Protein AF-A0A0D2M7R3-F1 (afdb_monomer)

Secondary structure (DSSP, 8-state):
-PPPPPPPPS---S-TT-SS--HHHHHHHHHH--SS----HHHHHHHHHHH-TT--SGGG-HHHHHHH-TTHHHHS-------HHHHHHHHHHHHHHHHHHHHHHHHH-SS-TT-TTS-GGGEEEE-SSEEEEE-SS---STT-EEEEESS--SSGGGS-GGGTSS----

Mean predicted aligned error: 14.26 Å

Organism: NCBI:txid145388

Nearest PDB structures (foldseek):
  8ro2-assembly1_L2  TM=7.562E-01  e=1.127E-04  Homo sapiens
  6id1-assembly1_U  TM=7.792E-01  e=2.089E-04  Homo sapiens
  8ro1-assembly1_L2  TM=6.378E-01  e=5.718E-05  Caenorhabditis elegans

Radius of gyration: 27.11 Å; Cα contacts (8 Å, |Δi|>4): 116; chains: 1; bounding box: 85×44×62 Å

Structure (mmCIF, N/CA/C/O backbone):
data_AF-A0A0D2M7R3-F1
#
_entry.id   AF-A0A0D2M7R3-F1
#
loop_
_atom_site.group_PDB
_atom_site.id
_atom_site.type_symbol
_atom_site.label_atom_id
_atom_site.label_alt_id
_atom_site.label_comp_id
_atom_site.label_asym_id
_atom_site.label_entity_id
_atom_site.label_seq_id
_atom_site.pdbx_PDB_ins_code
_atom_site.Cartn_x
_atom_site.Cartn_y
_atom_site.Cartn_z
_atom_site.occupancy
_atom_site.B_iso_or_equiv
_atom_site.auth_seq_id
_atom_site.auth_comp_id
_atom_site.auth_asym_id
_atom_site.auth_atom_id
_atom_site.pdbx_PDB_model_num
ATOM 1 N N . MET A 1 1 ? 65.085 17.943 -31.357 1.00 36.84 1 MET A N 1
ATOM 2 C CA . MET A 1 1 ? 64.147 17.245 -32.264 1.00 36.84 1 MET A CA 1
ATOM 3 C C . MET A 1 1 ? 63.464 16.157 -31.442 1.00 36.84 1 MET A C 1
ATOM 5 O O . MET A 1 1 ? 64.166 15.376 -30.819 1.00 36.84 1 MET A O 1
ATOM 9 N N . TRP A 1 2 ? 62.142 16.244 -31.292 1.00 32.25 2 TRP A N 1
ATOM 10 C CA . TRP A 1 2 ? 61.315 15.606 -30.252 1.00 32.25 2 TRP A CA 1
ATOM 11 C C . TRP A 1 2 ? 61.361 14.060 -30.229 1.00 32.25 2 TRP A C 1
ATOM 13 O O . TRP A 1 2 ? 61.470 13.458 -31.300 1.00 32.25 2 TRP A O 1
ATOM 23 N N . PRO A 1 3 ? 61.239 13.402 -29.055 1.00 43.62 3 PRO A N 1
ATOM 24 C CA . PRO A 1 3 ? 61.207 11.945 -28.962 1.00 43.62 3 PRO A CA 1
ATOM 25 C C . PRO A 1 3 ? 59.823 11.369 -29.310 1.00 43.62 3 PRO A C 1
ATOM 27 O O . PRO A 1 3 ? 58.782 11.989 -29.092 1.00 43.62 3 PRO A O 1
ATOM 30 N N . ARG A 1 4 ? 59.847 10.167 -29.896 1.00 44.03 4 ARG A N 1
ATOM 31 C CA . ARG A 1 4 ? 58.703 9.391 -30.397 1.00 44.03 4 ARG A CA 1
ATOM 32 C C . ARG A 1 4 ? 57.764 8.986 -29.249 1.00 44.03 4 ARG A C 1
ATOM 34 O O . ARG A 1 4 ? 58.220 8.489 -28.228 1.00 44.03 4 ARG A O 1
ATOM 41 N N . HIS A 1 5 ? 56.463 9.176 -29.454 1.00 36.81 5 HIS A N 1
ATOM 42 C CA . HIS A 1 5 ? 55.387 8.835 -28.519 1.00 36.81 5 HIS A CA 1
ATOM 43 C C . HIS A 1 5 ? 55.279 7.307 -28.335 1.00 36.81 5 HIS A C 1
ATOM 45 O O . HIS A 1 5 ? 54.968 6.595 -29.291 1.00 36.81 5 HIS A O 1
ATOM 51 N N . GLU A 1 6 ? 55.499 6.799 -27.121 1.00 40.50 6 GLU A N 1
ATOM 52 C CA . GLU A 1 6 ? 55.100 5.437 -26.739 1.00 40.50 6 GLU A CA 1
ATOM 53 C C . GLU A 1 6 ? 53.586 5.391 -26.446 1.00 40.50 6 GLU A C 1
ATOM 55 O O . GLU A 1 6 ? 53.043 6.324 -25.839 1.00 40.50 6 GLU A O 1
ATOM 60 N N . PRO A 1 7 ? 52.861 4.335 -26.860 1.00 45.34 7 PRO A N 1
ATOM 61 C CA . PRO A 1 7 ? 51.468 4.152 -26.473 1.00 45.34 7 PRO A CA 1
ATOM 62 C C . PRO A 1 7 ? 51.358 3.591 -25.044 1.00 45.34 7 PRO A C 1
ATOM 64 O O . PRO A 1 7 ? 51.926 2.552 -24.718 1.00 45.34 7 PRO A O 1
ATOM 67 N N . ALA A 1 8 ? 50.579 4.278 -24.202 1.00 41.69 8 ALA A N 1
ATOM 68 C CA . ALA A 1 8 ? 50.314 3.913 -22.810 1.00 41.69 8 ALA A CA 1
ATOM 69 C C . ALA A 1 8 ? 49.608 2.540 -22.658 1.00 41.69 8 ALA A C 1
ATOM 71 O O . ALA A 1 8 ? 48.836 2.136 -23.537 1.00 41.69 8 ALA A O 1
ATOM 72 N N . PRO A 1 9 ? 49.824 1.823 -21.535 1.00 41.84 9 PRO A N 1
ATOM 73 C CA . PRO A 1 9 ? 49.346 0.456 -21.354 1.00 41.84 9 PRO A CA 1
ATOM 74 C C . PRO A 1 9 ? 47.816 0.349 -21.243 1.00 41.84 9 PRO A C 1
ATOM 76 O O . PRO A 1 9 ? 47.124 1.197 -20.677 1.00 41.84 9 PRO A O 1
ATOM 79 N N . ARG A 1 10 ? 47.292 -0.762 -21.778 1.00 50.97 10 ARG A N 1
ATOM 80 C CA . ARG A 1 10 ? 45.870 -1.142 -21.852 1.00 50.97 10 ARG A CA 1
ATOM 81 C C . ARG A 1 10 ? 45.318 -1.581 -20.484 1.00 50.97 10 ARG A C 1
ATOM 83 O O . ARG A 1 10 ? 44.973 -2.742 -20.314 1.00 50.97 10 ARG A O 1
ATOM 90 N N . GLY A 1 11 ? 45.259 -0.663 -19.518 1.00 43.94 11 GLY A N 1
ATOM 91 C CA . GLY A 1 11 ? 45.006 -1.010 -18.111 1.00 43.94 11 GLY A CA 1
ATOM 92 C C . GLY A 1 11 ? 43.804 -0.378 -17.404 1.00 43.94 11 GLY A C 1
ATOM 93 O O . GLY A 1 11 ? 43.603 -0.691 -16.241 1.00 43.94 11 GLY A O 1
ATOM 94 N N . LEU A 1 12 ? 42.996 0.500 -18.014 1.00 40.41 12 LEU A N 1
ATOM 95 C CA . LEU A 1 12 ? 41.854 1.110 -17.305 1.00 40.41 12 LEU A CA 1
ATOM 96 C C . LEU A 1 12 ? 40.632 1.312 -18.207 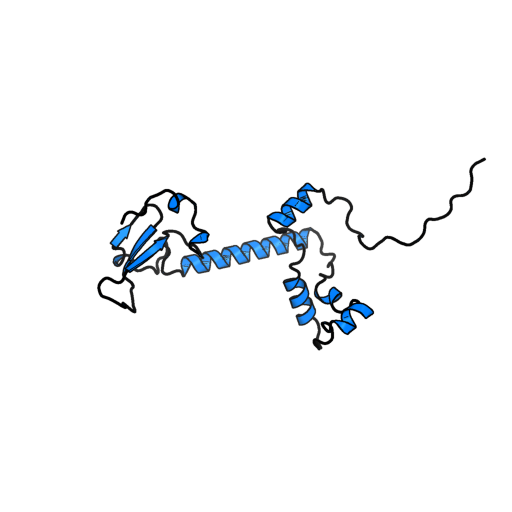1.00 40.41 12 LEU A C 1
ATOM 98 O O . LEU A 1 12 ? 40.457 2.367 -18.813 1.00 40.41 12 LEU A O 1
ATOM 102 N N . ARG A 1 13 ? 39.738 0.319 -18.266 1.00 43.09 13 ARG A N 1
ATOM 103 C CA . ARG A 1 13 ? 38.348 0.514 -18.724 1.00 43.09 13 ARG A CA 1
ATOM 104 C C . ARG A 1 13 ? 37.365 -0.358 -17.937 1.00 43.09 13 ARG A C 1
ATOM 106 O O . ARG A 1 13 ? 36.659 -1.160 -18.528 1.00 43.09 13 ARG A O 1
ATOM 113 N N . LEU A 1 14 ? 37.279 -0.171 -16.620 1.00 41.59 14 LEU A N 1
ATOM 114 C CA . LEU A 1 14 ? 36.185 -0.750 -15.818 1.00 41.59 14 LEU A CA 1
ATOM 115 C C . LEU A 1 14 ? 35.021 0.224 -15.563 1.00 41.59 14 LEU A C 1
ATOM 117 O O . LEU A 1 14 ? 33.987 -0.161 -15.039 1.00 41.59 14 LEU A O 1
ATOM 121 N N . PHE A 1 15 ? 35.109 1.475 -16.028 1.00 42.41 15 PHE A N 1
ATOM 122 C CA . PHE A 1 15 ? 34.057 2.475 -15.808 1.00 42.41 15 PHE A CA 1
ATOM 123 C C . PHE A 1 15 ? 33.732 3.276 -17.076 1.00 42.41 15 PHE A C 1
ATOM 125 O O . PHE A 1 15 ? 33.837 4.499 -17.119 1.00 42.41 15 PHE A O 1
ATOM 132 N N . GLY A 1 16 ? 33.295 2.589 -18.135 1.00 35.59 16 GLY A N 1
ATOM 133 C CA . GLY A 1 16 ? 32.883 3.182 -19.420 1.00 35.59 16 GLY A CA 1
ATOM 134 C C . GLY A 1 16 ? 31.575 3.996 -19.394 1.00 35.59 16 GLY A C 1
ATOM 135 O O . GLY A 1 16 ? 30.800 3.939 -20.341 1.00 35.59 16 GLY A O 1
ATOM 136 N N . GLY A 1 17 ? 31.290 4.721 -18.308 1.00 42.38 17 GLY A N 1
ATOM 137 C CA . GLY A 1 17 ? 30.106 5.581 -18.182 1.00 42.38 17 GLY A CA 1
ATOM 138 C C . GLY A 1 17 ? 30.220 6.686 -17.127 1.00 42.38 17 GLY A C 1
ATOM 139 O O . GLY A 1 17 ? 29.202 7.251 -16.734 1.00 42.38 17 GLY A O 1
ATOM 140 N N . VAL A 1 18 ? 31.428 6.979 -16.635 1.00 47.44 18 VAL A N 1
ATOM 141 C CA . VAL A 1 18 ? 31.674 7.989 -15.589 1.00 47.44 18 VAL A CA 1
ATOM 142 C C . VAL A 1 18 ? 32.297 9.241 -16.205 1.00 47.44 18 VAL A C 1
ATOM 144 O O . VAL A 1 18 ? 33.351 9.703 -15.797 1.00 47.44 18 VAL A O 1
ATOM 147 N N . GLN A 1 19 ? 31.658 9.807 -17.223 1.00 46.09 19 GLN A N 1
ATOM 148 C CA . GLN A 1 19 ? 31.980 11.165 -17.660 1.00 46.09 19 GLN A CA 1
ATOM 149 C C . GLN A 1 19 ? 30.697 11.986 -17.565 1.00 46.09 19 GLN A C 1
ATOM 151 O O . GLN A 1 19 ? 29.875 11.934 -18.471 1.00 46.09 19 GLN A O 1
ATOM 156 N N . SER A 1 20 ? 30.535 12.666 -16.416 1.00 49.69 20 SER A N 1
ATOM 157 C CA . SER A 1 20 ? 29.469 13.616 -16.006 1.00 49.69 20 SER A CA 1
ATOM 158 C C . SER A 1 20 ? 28.534 13.203 -14.848 1.00 49.69 20 SER A C 1
ATOM 160 O O . SER A 1 20 ? 27.368 13.580 -14.812 1.00 49.69 20 SER A O 1
ATOM 162 N N . ARG A 1 21 ? 29.024 12.508 -13.809 1.00 56.12 21 ARG A N 1
ATOM 163 C CA . ARG A 1 21 ? 28.320 12.496 -12.505 1.00 56.12 21 ARG A CA 1
ATOM 164 C C . ARG A 1 21 ? 28.944 13.540 -11.580 1.00 56.12 21 ARG A C 1
ATOM 166 O O . ARG A 1 21 ? 29.994 13.307 -10.992 1.00 56.12 21 ARG A O 1
ATOM 173 N N . LEU A 1 22 ? 28.308 14.707 -11.465 1.00 67.44 22 LEU A N 1
ATOM 174 C CA . LEU A 1 22 ? 28.698 15.749 -10.508 1.00 67.44 22 LEU A CA 1
ATOM 175 C C . LEU A 1 22 ? 28.573 15.210 -9.069 1.00 67.44 22 LEU A C 1
ATOM 177 O O . LEU A 1 22 ? 27.590 14.539 -8.758 1.00 67.44 22 LEU A O 1
ATOM 181 N N . ARG A 1 23 ? 29.501 15.549 -8.160 1.00 65.62 23 ARG A N 1
ATOM 182 C CA . ARG A 1 23 ? 29.474 15.101 -6.744 1.00 65.62 23 ARG A CA 1
ATOM 183 C C . ARG A 1 23 ? 28.116 15.331 -6.063 1.00 65.62 23 ARG A C 1
ATOM 185 O O . ARG A 1 23 ? 27.639 14.466 -5.337 1.00 65.62 23 ARG A O 1
ATOM 192 N N . ALA A 1 24 ? 27.454 16.450 -6.361 1.00 72.69 24 ALA A N 1
ATOM 193 C CA . ALA A 1 24 ? 26.119 16.758 -5.849 1.00 72.69 24 ALA A CA 1
ATOM 194 C C . ALA A 1 24 ? 25.047 15.744 -6.296 1.00 72.69 24 ALA A C 1
ATOM 196 O O . ALA A 1 24 ? 24.156 15.412 -5.520 1.00 72.69 24 ALA A O 1
ATOM 197 N N . THR A 1 25 ? 25.144 15.216 -7.520 1.00 72.56 25 THR A N 1
ATOM 198 C CA . THR A 1 25 ? 24.221 14.179 -8.015 1.00 72.56 25 THR A CA 1
ATOM 199 C C . THR A 1 25 ? 24.437 12.843 -7.307 1.00 72.56 25 THR A C 1
ATOM 201 O O . THR A 1 25 ? 23.470 12.157 -7.001 1.00 72.56 25 THR A O 1
ATOM 204 N N . LEU A 1 26 ? 25.685 12.502 -6.963 1.00 74.50 26 LEU A N 1
ATOM 205 C CA . LEU A 1 26 ? 26.005 11.302 -6.183 1.00 74.50 26 LEU A CA 1
ATOM 206 C C . LEU A 1 26 ? 25.487 11.405 -4.744 1.00 74.50 26 LEU A C 1
ATOM 208 O O . LEU A 1 26 ? 24.877 10.465 -4.249 1.00 74.50 26 LEU A O 1
ATOM 212 N N . VAL A 1 27 ? 25.665 12.561 -4.094 1.00 82.38 27 VAL A N 1
ATOM 213 C CA . VAL A 1 27 ? 25.167 12.786 -2.724 1.00 82.38 27 VAL A CA 1
ATOM 214 C C . VAL A 1 27 ? 23.642 12.729 -2.672 1.00 82.38 27 VAL A C 1
ATOM 216 O O . VAL A 1 27 ? 23.092 12.139 -1.748 1.00 82.38 27 VAL A O 1
ATOM 219 N N . LYS A 1 28 ? 22.949 13.310 -3.661 1.00 79.19 28 LYS A N 1
ATOM 220 C CA . LYS A 1 28 ? 21.483 13.228 -3.743 1.00 79.19 28 LYS A CA 1
ATOM 221 C C . LYS A 1 28 ? 21.009 11.777 -3.837 1.00 79.19 28 LYS A C 1
ATOM 223 O O . LYS A 1 28 ? 20.152 11.391 -3.056 1.00 79.19 28 LYS A O 1
ATOM 228 N N . ARG A 1 29 ? 21.628 10.967 -4.699 1.00 69.25 29 ARG A N 1
ATOM 229 C CA . ARG A 1 29 ? 21.306 9.537 -4.838 1.00 69.25 29 ARG A CA 1
ATOM 230 C C . ARG A 1 29 ? 21.553 8.739 -3.564 1.00 69.25 29 ARG A C 1
ATOM 232 O O . ARG A 1 29 ? 20.722 7.932 -3.180 1.00 69.25 29 ARG A O 1
ATOM 239 N N . ALA A 1 30 ? 22.676 8.984 -2.891 1.00 73.44 30 ALA A N 1
ATOM 240 C CA . ALA A 1 30 ? 22.995 8.289 -1.647 1.00 73.44 30 ALA A CA 1
ATOM 241 C C . ALA A 1 30 ? 22.018 8.641 -0.512 1.00 73.44 30 ALA A C 1
ATOM 243 O O . ALA A 1 30 ? 21.711 7.792 0.316 1.00 73.44 30 ALA A O 1
ATOM 244 N N . LYS A 1 31 ? 21.536 9.891 -0.462 1.00 79.56 31 LYS A N 1
ATOM 245 C CA . LYS A 1 31 ? 20.623 10.354 0.592 1.00 79.56 31 LYS A CA 1
ATOM 246 C C . LYS A 1 31 ? 19.163 9.994 0.345 1.00 79.56 31 LYS A C 1
ATOM 248 O O . LYS A 1 31 ? 18.470 9.652 1.293 1.00 79.56 31 LYS A O 1
ATOM 253 N N . TYR A 1 32 ? 18.694 10.136 -0.890 1.00 75.19 32 TYR A N 1
ATOM 254 C CA . TYR A 1 32 ? 17.270 10.040 -1.222 1.00 75.19 32 TYR A CA 1
ATOM 255 C C . TYR A 1 32 ? 16.907 8.745 -1.960 1.00 75.19 32 TYR A C 1
ATOM 257 O O . TYR A 1 32 ? 15.738 8.527 -2.254 1.00 75.19 32 TYR A O 1
ATOM 265 N N . GLY A 1 33 ? 17.887 7.879 -2.236 1.00 63.47 33 GLY A N 1
ATOM 266 C CA . GLY A 1 33 ? 17.730 6.818 -3.227 1.00 63.47 33 GLY A CA 1
ATOM 267 C C . GLY A 1 33 ? 17.802 7.386 -4.648 1.00 63.47 33 GLY A C 1
ATOM 268 O O . GLY A 1 33 ? 17.752 8.601 -4.859 1.00 63.47 33 GLY A O 1
ATOM 269 N N . ASP A 1 34 ? 18.000 6.523 -5.644 1.00 57.66 34 ASP A N 1
ATOM 270 C CA . ASP A 1 34 ? 18.014 6.939 -7.049 1.00 57.66 34 ASP A CA 1
ATOM 271 C C . ASP A 1 34 ? 16.606 6.778 -7.640 1.00 57.66 34 ASP A C 1
ATOM 273 O O . ASP A 1 34 ? 16.170 5.662 -7.917 1.00 57.66 34 ASP A O 1
ATOM 277 N N . ASP A 1 35 ? 15.907 7.888 -7.894 1.00 52.81 35 ASP A N 1
ATOM 278 C CA . ASP A 1 35 ? 14.685 7.885 -8.720 1.00 52.81 35 ASP A CA 1
ATOM 279 C C . ASP A 1 35 ? 14.977 7.431 -10.163 1.00 52.81 35 ASP A C 1
ATOM 281 O O . ASP A 1 35 ? 14.067 7.067 -10.905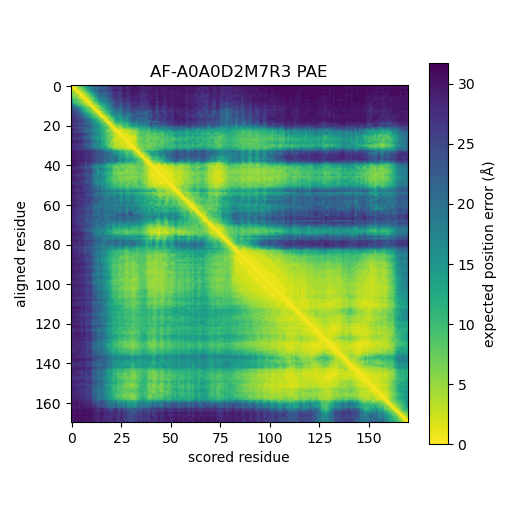 1.00 52.81 35 ASP A O 1
ATOM 285 N N . ALA A 1 36 ? 16.255 7.457 -10.564 1.00 49.72 36 ALA A N 1
ATOM 286 C CA . ALA A 1 36 ? 16.746 7.111 -11.889 1.00 49.72 36 ALA A CA 1
ATOM 287 C C . ALA A 1 36 ? 17.534 5.791 -11.875 1.00 49.72 36 ALA A C 1
ATOM 289 O O . ALA A 1 36 ? 18.688 5.742 -12.296 1.00 49.72 36 ALA A O 1
ATOM 290 N N . GLY A 1 37 ? 16.904 4.715 -11.402 1.00 51.44 37 GLY A N 1
ATOM 291 C CA . GLY A 1 37 ? 17.254 3.348 -11.798 1.00 51.44 37 GLY A CA 1
ATOM 292 C C . GLY A 1 37 ? 18.710 2.909 -11.606 1.00 51.44 37 GLY A C 1
ATOM 293 O O . GLY A 1 37 ? 19.158 2.051 -12.365 1.00 51.44 37 GLY A O 1
ATOM 294 N N . ALA A 1 38 ? 19.462 3.448 -10.634 1.00 53.09 38 ALA A N 1
ATOM 295 C CA . ALA A 1 38 ? 20.582 2.685 -10.087 1.00 53.09 38 ALA A CA 1
ATOM 296 C C . ALA A 1 38 ? 19.969 1.436 -9.460 1.00 53.09 38 ALA A C 1
ATOM 298 O O . ALA A 1 38 ? 19.223 1.526 -8.490 1.00 53.09 38 ALA A O 1
ATOM 299 N N . ASP A 1 39 ? 20.174 0.313 -10.137 1.00 60.72 39 ASP A N 1
ATOM 300 C CA . ASP A 1 39 ? 19.442 -0.915 -9.910 1.00 60.72 39 ASP A CA 1
ATOM 301 C C . ASP A 1 39 ? 19.499 -1.330 -8.436 1.00 60.72 39 ASP A C 1
ATOM 303 O O . ASP A 1 39 ? 20.580 -1.552 -7.894 1.00 60.72 39 ASP A O 1
ATOM 307 N N . ASP A 1 40 ? 18.324 -1.438 -7.804 1.00 71.06 40 ASP A N 1
ATOM 308 C CA . ASP A 1 40 ? 18.154 -2.127 -6.527 1.00 71.06 40 ASP A CA 1
ATOM 309 C C . ASP A 1 40 ? 18.908 -3.467 -6.649 1.00 71.06 40 ASP A C 1
ATOM 311 O O . ASP A 1 40 ? 18.521 -4.305 -7.471 1.00 71.06 40 ASP A O 1
ATOM 315 N N . MET A 1 41 ? 20.013 -3.647 -5.912 1.00 75.94 41 MET A N 1
ATOM 316 C CA . MET A 1 41 ? 20.887 -4.829 -6.046 1.00 75.94 41 MET A CA 1
ATOM 317 C C . MET A 1 41 ? 20.080 -6.114 -5.839 1.00 75.94 41 MET A C 1
ATOM 319 O O . MET A 1 41 ? 20.227 -7.076 -6.587 1.00 75.94 41 MET A O 1
ATOM 323 N N . ASP A 1 42 ? 19.116 -6.067 -4.918 1.00 82.62 42 ASP A N 1
ATOM 324 C CA . ASP A 1 42 ? 18.145 -7.133 -4.674 1.00 82.62 42 ASP A CA 1
ATOM 325 C C . ASP A 1 42 ? 17.238 -7.391 -5.884 1.00 82.62 42 ASP A C 1
ATOM 327 O O . ASP A 1 42 ? 16.927 -8.537 -6.202 1.00 82.62 42 ASP A O 1
ATOM 331 N N . ALA A 1 43 ? 16.814 -6.348 -6.602 1.00 81.50 43 ALA A N 1
ATOM 332 C CA . ALA A 1 43 ? 16.000 -6.504 -7.804 1.00 81.50 43 ALA A CA 1
ATOM 333 C C . ALA A 1 43 ? 16.831 -6.984 -9.002 1.00 81.50 43 ALA A C 1
ATOM 335 O O . ALA A 1 43 ? 16.309 -7.689 -9.867 1.00 81.50 43 ALA A O 1
ATOM 336 N N . ALA A 1 44 ? 18.105 -6.598 -9.106 1.00 81.69 44 ALA A N 1
ATOM 337 C CA . ALA A 1 44 ? 19.037 -7.157 -10.083 1.00 81.69 44 ALA A CA 1
ATOM 338 C C . ALA A 1 44 ? 19.261 -8.649 -9.811 1.00 81.69 44 ALA A C 1
ATOM 340 O O . ALA A 1 44 ? 19.013 -9.465 -10.699 1.00 81.69 44 ALA A O 1
ATOM 341 N N . PHE A 1 45 ? 19.566 -8.996 -8.561 1.00 83.19 45 PHE A N 1
ATOM 342 C CA . PHE A 1 45 ? 19.698 -10.364 -8.077 1.00 83.19 45 PHE A CA 1
ATOM 343 C C . PHE A 1 45 ? 18.448 -11.196 -8.362 1.00 83.19 45 PHE A C 1
ATOM 345 O O . PHE A 1 45 ? 18.519 -12.190 -9.082 1.00 83.19 45 PHE A O 1
ATOM 352 N N . ALA A 1 46 ? 17.275 -10.753 -7.902 1.00 86.00 46 ALA A N 1
ATOM 353 C CA . ALA A 1 46 ? 16.018 -11.466 -8.108 1.00 86.00 46 ALA A CA 1
ATOM 354 C C . ALA A 1 46 ? 15.706 -11.676 -9.600 1.00 86.00 46 ALA A C 1
ATOM 356 O O . ALA A 1 46 ? 15.272 -12.759 -9.994 1.00 86.00 46 ALA A O 1
ATOM 357 N N . ARG A 1 47 ? 15.967 -10.673 -10.455 1.00 83.44 47 ARG A N 1
ATOM 358 C CA . ARG A 1 47 ? 15.811 -10.799 -11.916 1.00 83.44 47 ARG A CA 1
ATOM 359 C C . ARG A 1 47 ? 16.788 -11.810 -12.507 1.00 83.44 47 ARG A C 1
ATOM 361 O O . ARG A 1 47 ? 16.378 -12.625 -13.330 1.00 83.44 47 ARG A O 1
ATOM 368 N N . ASN A 1 48 ? 18.056 -11.753 -12.117 1.00 83.00 48 ASN A N 1
ATOM 369 C CA . ASN A 1 48 ? 19.108 -12.615 -12.646 1.00 83.00 48 ASN A CA 1
ATOM 370 C C . ASN A 1 48 ? 18.900 -14.075 -12.216 1.00 83.00 48 ASN A C 1
ATOM 372 O O . ASN A 1 48 ? 19.011 -14.971 -13.054 1.00 83.00 48 ASN A O 1
ATOM 376 N N . VAL A 1 49 ? 18.497 -14.312 -10.965 1.00 84.38 49 VAL A N 1
ATOM 377 C CA . VAL A 1 49 ? 18.082 -15.633 -10.469 1.00 84.38 49 VAL A CA 1
ATOM 378 C C . VAL A 1 49 ? 16.865 -16.138 -11.243 1.00 84.38 49 VAL A C 1
ATOM 380 O O . VAL A 1 49 ? 16.905 -17.239 -11.786 1.00 84.38 49 VAL A O 1
ATOM 383 N N . ALA A 1 50 ? 15.808 -15.326 -11.371 1.00 85.69 50 ALA A N 1
ATOM 384 C CA . ALA A 1 50 ? 14.586 -15.724 -12.074 1.00 85.69 50 ALA A CA 1
ATOM 385 C C . ALA A 1 50 ? 14.801 -15.979 -13.579 1.00 85.69 50 ALA A C 1
ATOM 387 O O . ALA A 1 50 ? 14.105 -16.799 -14.176 1.00 85.69 50 ALA A O 1
ATOM 388 N N . ALA A 1 51 ? 15.759 -15.293 -14.210 1.00 83.38 51 ALA A N 1
ATOM 389 C CA . ALA A 1 51 ? 16.099 -15.486 -15.618 1.00 83.38 51 ALA A CA 1
ATOM 390 C C . ALA A 1 51 ? 16.924 -16.762 -15.875 1.00 83.38 51 ALA A C 1
ATOM 392 O O . ALA A 1 51 ? 16.895 -17.303 -16.987 1.00 83.38 51 ALA A O 1
ATOM 393 N N . ARG A 1 52 ? 17.670 -17.259 -14.879 1.00 80.31 52 ARG A N 1
ATOM 394 C CA . ARG A 1 52 ? 18.483 -18.476 -15.006 1.00 80.31 52 ARG A CA 1
ATOM 395 C C . ARG A 1 52 ? 17.590 -19.717 -14.900 1.00 80.31 52 ARG A C 1
ATOM 397 O O . ARG A 1 52 ? 17.041 -20.031 -13.854 1.00 80.31 52 ARG A O 1
ATOM 404 N N . LYS A 1 53 ? 17.513 -20.506 -15.981 1.00 75.00 53 LYS A N 1
ATOM 405 C CA . LYS A 1 53 ? 16.728 -21.763 -16.036 1.00 75.00 53 LYS A CA 1
ATOM 406 C C . LYS A 1 53 ? 17.195 -22.853 -15.056 1.00 75.00 53 LYS A C 1
ATOM 408 O O . LYS A 1 53 ? 16.451 -23.792 -14.796 1.00 75.00 53 LYS A O 1
ATOM 413 N N . ARG A 1 54 ? 18.441 -22.785 -14.578 1.00 69.88 54 ARG A N 1
ATOM 414 C CA . ARG A 1 54 ? 19.070 -23.765 -13.676 1.00 69.88 54 ARG A CA 1
ATOM 415 C C . ARG A 1 54 ? 19.935 -23.057 -12.636 1.00 69.88 54 ARG A C 1
ATOM 417 O O . ARG A 1 54 ? 21.143 -23.261 -12.599 1.00 69.88 54 ARG A O 1
ATOM 424 N N . TYR A 1 55 ? 19.322 -22.204 -11.824 1.00 75.38 55 TYR A N 1
ATOM 425 C CA . TYR A 1 55 ? 20.002 -21.653 -10.657 1.00 75.38 55 TYR A CA 1
ATOM 426 C C . TYR A 1 55 ? 20.287 -22.778 -9.650 1.00 75.38 55 TYR A C 1
ATOM 428 O O . TYR A 1 55 ? 19.372 -23.507 -9.268 1.00 75.38 55 TYR A O 1
ATOM 436 N N . LYS A 1 56 ? 21.556 -22.959 -9.269 1.00 70.81 56 LYS A N 1
ATOM 437 C CA . LYS A 1 56 ? 21.990 -24.046 -8.372 1.00 70.81 56 LYS A CA 1
ATOM 438 C C . LYS A 1 56 ? 22.473 -23.567 -7.002 1.00 70.81 56 LYS A C 1
ATOM 440 O O . LYS A 1 56 ? 22.855 -24.405 -6.196 1.00 70.81 56 LYS A O 1
ATOM 445 N N . GLY A 1 57 ? 22.499 -22.259 -6.736 1.00 71.25 57 GLY A N 1
ATOM 446 C CA . GLY A 1 57 ? 22.963 -21.690 -5.460 1.00 71.25 57 GLY A CA 1
ATOM 447 C C . GLY A 1 57 ? 24.470 -21.818 -5.190 1.00 71.25 57 GLY A C 1
ATOM 448 O O . GLY A 1 57 ? 25.005 -21.009 -4.450 1.00 71.25 57 GLY A O 1
ATOM 449 N N . ASN A 1 58 ? 25.170 -22.744 -5.856 1.00 66.06 58 ASN A N 1
ATOM 450 C CA . ASN A 1 58 ? 26.629 -22.931 -5.791 1.00 66.06 58 ASN A CA 1
ATOM 451 C C . ASN A 1 58 ? 27.441 -21.725 -6.307 1.00 66.06 58 ASN A C 1
ATOM 453 O O . ASN A 1 58 ? 28.659 -21.714 -6.233 1.00 66.06 58 ASN A O 1
ATOM 457 N N . GLU A 1 59 ? 26.764 -20.738 -6.891 1.00 62.28 59 GLU A N 1
ATOM 458 C CA . GLU A 1 59 ? 27.334 -19.470 -7.363 1.00 62.28 59 GLU A CA 1
ATOM 459 C C . GLU A 1 59 ? 27.499 -18.455 -6.211 1.00 62.28 59 GLU A C 1
ATOM 461 O O . GLU A 1 59 ? 28.096 -17.406 -6.413 1.00 62.28 59 GLU A O 1
ATOM 466 N N . LEU A 1 60 ? 26.963 -18.770 -5.023 1.00 65.31 60 LEU A N 1
ATOM 467 C CA . LEU A 1 60 ? 27.100 -18.011 -3.771 1.00 65.31 60 LEU A CA 1
ATOM 468 C C . LEU A 1 60 ? 28.058 -18.691 -2.777 1.00 65.31 60 LEU A C 1
ATOM 470 O O . LEU A 1 60 ? 28.062 -18.342 -1.598 1.00 65.31 60 LEU A O 1
ATOM 474 N N . ASP A 1 61 ? 28.788 -19.717 -3.219 1.00 67.62 61 ASP A N 1
ATOM 475 C CA . ASP A 1 61 ? 29.794 -20.378 -2.392 1.00 67.62 61 ASP A CA 1
ATOM 476 C C . ASP A 1 61 ? 30.970 -19.408 -2.157 1.00 67.62 61 ASP A C 1
ATOM 478 O O . ASP A 1 61 ? 31.594 -19.001 -3.144 1.00 67.62 61 ASP A O 1
ATOM 482 N N . PRO A 1 62 ? 31.274 -19.017 -0.899 1.00 62.97 62 PRO A N 1
ATOM 483 C CA . PRO A 1 62 ? 32.314 -18.033 -0.596 1.00 62.97 62 PRO A CA 1
ATOM 484 C C . PRO A 1 62 ? 33.687 -18.411 -1.157 1.00 62.97 62 PRO A C 1
ATOM 486 O O . PRO A 1 62 ? 34.438 -17.536 -1.580 1.00 62.97 62 PRO A O 1
ATOM 489 N N . ASP A 1 63 ? 33.998 -19.708 -1.207 1.00 63.59 63 ASP A N 1
ATOM 490 C CA . ASP A 1 63 ? 35.293 -20.199 -1.683 1.00 63.59 63 ASP A CA 1
ATOM 491 C C . ASP A 1 63 ? 35.396 -20.130 -3.220 1.00 63.59 63 ASP A C 1
ATOM 493 O O . ASP A 1 63 ? 36.475 -19.909 -3.765 1.00 63.59 63 ASP A O 1
ATOM 497 N N . ALA A 1 64 ? 34.268 -20.243 -3.933 1.00 61.09 64 ALA A N 1
ATOM 498 C CA . ALA A 1 64 ? 34.201 -20.117 -5.393 1.00 61.09 64 ALA A CA 1
ATOM 499 C C . ALA A 1 64 ? 34.021 -18.662 -5.873 1.00 61.09 64 ALA A C 1
ATOM 501 O O . ALA A 1 64 ? 34.288 -18.355 -7.040 1.00 61.09 64 ALA A O 1
ATOM 502 N N . GLU A 1 65 ? 33.559 -17.762 -4.997 1.00 60.00 65 GLU A N 1
ATOM 503 C CA . GLU A 1 65 ? 33.363 -16.338 -5.293 1.00 60.00 65 GLU A CA 1
ATOM 504 C C . GLU A 1 65 ? 34.695 -15.627 -5.575 1.00 60.00 65 GLU A C 1
ATOM 506 O O . GLU A 1 65 ? 34.769 -14.811 -6.494 1.00 60.00 65 GLU A O 1
ATOM 511 N N . TYR A 1 66 ? 35.756 -15.994 -4.851 1.00 56.44 66 TYR A N 1
ATOM 512 C CA . TYR A 1 66 ? 37.086 -15.390 -4.983 1.00 56.44 66 TYR A CA 1
ATOM 513 C C . TYR A 1 66 ? 37.844 -15.793 -6.259 1.00 56.44 66 TYR A C 1
ATOM 515 O O . TYR A 1 66 ? 38.651 -15.003 -6.749 1.00 56.44 66 TYR A O 1
ATOM 523 N N . ASP A 1 67 ? 37.582 -16.980 -6.816 1.00 61.50 67 ASP A N 1
ATOM 524 C CA . ASP A 1 67 ? 38.317 -17.500 -7.981 1.00 61.50 67 ASP A CA 1
ATOM 525 C C . ASP A 1 67 ? 37.668 -17.141 -9.332 1.00 61.50 67 ASP A C 1
ATOM 527 O O . ASP A 1 67 ? 38.339 -17.158 -10.372 1.00 61.50 67 ASP A O 1
ATOM 531 N N . HIS A 1 68 ? 36.367 -16.823 -9.356 1.00 57.81 68 HIS A N 1
ATOM 532 C CA . HIS A 1 68 ? 35.605 -16.721 -10.610 1.00 57.81 68 HIS A CA 1
ATOM 533 C C . HIS A 1 68 ? 34.644 -15.530 -10.728 1.00 57.81 68 HIS A C 1
ATOM 535 O O . HIS A 1 68 ? 33.895 -15.486 -11.705 1.00 57.81 68 HIS A O 1
ATOM 541 N N . ASP A 1 69 ? 34.624 -14.587 -9.775 1.00 58.88 69 ASP A N 1
ATOM 542 C CA . ASP A 1 69 ? 33.696 -13.435 -9.746 1.00 58.88 69 ASP A CA 1
ATOM 543 C C . ASP A 1 69 ? 32.204 -13.836 -9.915 1.00 58.88 69 ASP A C 1
ATOM 545 O O . ASP A 1 69 ? 31.337 -13.016 -10.230 1.00 58.88 69 ASP A O 1
ATOM 549 N N . GLY A 1 70 ? 31.875 -15.122 -9.727 1.00 58.56 70 GLY A N 1
ATOM 550 C CA . GLY A 1 70 ? 30.621 -15.721 -10.198 1.00 58.56 70 GLY A CA 1
ATOM 551 C C . GLY A 1 70 ? 29.381 -15.228 -9.452 1.00 58.56 70 GLY A C 1
ATOM 552 O O . GLY A 1 70 ? 28.288 -15.194 -10.025 1.00 58.56 70 GLY A O 1
ATOM 553 N N . GLY A 1 71 ? 29.563 -14.804 -8.199 1.00 63.69 71 GLY A N 1
ATOM 554 C CA . GLY A 1 71 ? 28.519 -14.203 -7.372 1.00 63.69 71 GLY A CA 1
ATOM 555 C C . GLY A 1 71 ? 28.205 -12.761 -7.773 1.00 63.69 71 GLY A C 1
ATOM 556 O O . GLY A 1 71 ? 27.037 -12.366 -7.801 1.00 63.69 71 GLY A O 1
ATOM 557 N N . LEU A 1 72 ? 29.218 -11.984 -8.175 1.00 67.31 72 LEU A N 1
ATOM 558 C CA . LEU A 1 72 ? 29.074 -10.557 -8.481 1.00 67.31 72 LEU A CA 1
ATOM 559 C C . LEU A 1 72 ? 28.170 -10.317 -9.697 1.00 67.31 72 LEU A C 1
ATOM 561 O O . LEU A 1 72 ? 27.325 -9.422 -9.665 1.00 67.31 72 LEU A O 1
ATOM 565 N N . GLU A 1 73 ? 28.234 -11.176 -10.720 1.00 70.88 73 GLU A N 1
ATOM 566 C CA . GLU A 1 73 ? 27.357 -11.072 -11.897 1.00 70.88 73 GLU A CA 1
ATOM 567 C C . GLU A 1 73 ? 25.856 -11.183 -11.572 1.00 70.88 73 GLU A C 1
ATOM 569 O O . GLU A 1 73 ? 25.018 -10.722 -12.355 1.00 70.88 73 GLU A O 1
ATOM 574 N N . LEU A 1 74 ? 25.483 -11.826 -10.458 1.00 76.12 74 LEU A N 1
ATOM 575 C CA . LEU A 1 74 ? 24.084 -11.913 -10.041 1.00 76.12 74 LEU A CA 1
ATOM 576 C C . LEU A 1 74 ? 23.589 -10.600 -9.441 1.00 76.12 74 LEU A C 1
ATOM 578 O O . LEU A 1 74 ? 22.450 -10.217 -9.703 1.00 76.12 74 LEU A O 1
ATOM 582 N N . PHE A 1 75 ? 24.419 -9.919 -8.659 1.00 73.06 75 PHE A N 1
ATOM 583 C CA . PHE A 1 75 ? 24.066 -8.645 -8.036 1.00 73.06 75 PHE A CA 1
ATOM 584 C C . PHE A 1 75 ? 24.220 -7.469 -9.000 1.00 73.06 75 PHE A C 1
ATOM 586 O O . PHE A 1 75 ? 23.566 -6.438 -8.843 1.00 73.06 75 PHE A O 1
ATOM 593 N N . GLU A 1 76 ? 25.030 -7.630 -10.043 1.00 72.62 76 GLU A N 1
ATOM 594 C CA . GLU A 1 76 ? 25.177 -6.632 -11.083 1.00 72.62 76 GLU A CA 1
ATOM 595 C C . GLU A 1 76 ? 23.975 -6.599 -12.027 1.00 72.62 76 GLU A C 1
ATOM 597 O O . GLU A 1 76 ? 23.580 -7.566 -12.692 1.00 72.62 76 GLU A O 1
ATOM 602 N N . ALA A 1 77 ? 23.413 -5.407 -12.172 1.00 63.56 77 ALA A N 1
ATOM 603 C CA . ALA A 1 77 ? 22.491 -5.159 -13.251 1.00 63.56 77 ALA A CA 1
ATOM 604 C C . ALA A 1 77 ? 23.248 -5.061 -14.573 1.00 63.56 77 ALA A C 1
ATOM 606 O O . ALA A 1 77 ? 23.977 -4.100 -14.844 1.00 63.56 77 ALA A O 1
ATOM 607 N N . LYS A 1 78 ? 23.011 -6.030 -15.462 1.00 63.00 78 LYS A N 1
ATOM 608 C CA . LYS A 1 78 ? 23.401 -5.886 -16.865 1.00 63.00 78 LYS A CA 1
ATOM 609 C C . LYS A 1 78 ? 22.707 -4.646 -17.407 1.00 63.00 78 LYS A C 1
ATOM 611 O O . LYS A 1 78 ? 21.492 -4.660 -17.616 1.00 63.00 78 LYS A O 1
ATOM 616 N N . LYS A 1 79 ? 23.483 -3.582 -17.649 1.00 55.81 79 LYS A N 1
ATOM 617 C CA . LYS A 1 79 ? 23.010 -2.358 -18.301 1.00 55.81 79 LYS A CA 1
ATOM 618 C C . LYS A 1 79 ? 22.360 -2.737 -19.622 1.00 55.81 79 LYS A C 1
ATOM 620 O O . LYS A 1 79 ? 23.030 -2.883 -20.646 1.00 55.81 79 LYS A O 1
ATOM 625 N N . ARG A 1 80 ? 21.037 -2.879 -19.627 1.00 54.72 80 ARG A N 1
ATOM 626 C CA . ARG A 1 80 ? 20.296 -2.848 -20.877 1.00 54.72 80 ARG A CA 1
ATOM 627 C C . ARG A 1 80 ? 20.471 -1.432 -21.394 1.00 54.72 80 ARG A C 1
ATOM 629 O O . ARG A 1 80 ? 20.068 -0.484 -20.727 1.00 54.72 80 ARG A O 1
ATOM 636 N N . ARG A 1 81 ? 21.105 -1.303 -22.559 1.00 53.47 81 ARG A N 1
ATOM 637 C CA . ARG A 1 81 ? 21.140 -0.073 -23.357 1.00 53.47 81 ARG A CA 1
ATOM 638 C C . ARG A 1 81 ? 19.720 0.235 -23.848 1.00 53.47 81 ARG A C 1
ATOM 640 O O . ARG A 1 81 ? 19.435 0.113 -25.029 1.00 53.47 81 ARG A O 1
ATOM 647 N N . GLY A 1 82 ? 18.795 0.483 -22.928 1.00 56.69 82 GLY A N 1
ATOM 648 C CA . GLY A 1 82 ? 17.493 1.036 -23.258 1.00 56.69 82 GLY A CA 1
ATOM 649 C C . GLY A 1 82 ? 17.672 2.522 -23.517 1.00 56.69 82 GLY A C 1
ATOM 650 O O . GLY A 1 82 ? 18.432 3.180 -22.803 1.00 56.69 82 GLY A O 1
ATOM 651 N N . ASP A 1 83 ? 16.989 3.039 -24.533 1.00 74.25 83 ASP A N 1
ATOM 652 C CA . ASP A 1 83 ? 16.946 4.473 -24.792 1.00 74.25 83 ASP A CA 1
ATOM 653 C C . ASP A 1 83 ? 16.472 5.219 -23.538 1.00 74.25 83 ASP A C 1
ATOM 655 O O . ASP A 1 83 ? 15.621 4.723 -22.791 1.00 74.25 83 ASP A O 1
ATOM 659 N N . ALA A 1 84 ? 16.987 6.429 -23.310 1.00 76.50 84 ALA A N 1
ATOM 660 C CA . ALA A 1 84 ? 16.628 7.249 -22.147 1.00 76.50 84 ALA A CA 1
ATOM 661 C C . ALA A 1 84 ? 15.102 7.420 -21.995 1.00 76.50 84 ALA A C 1
ATOM 663 O O . ALA A 1 84 ? 14.572 7.461 -20.886 1.00 76.50 84 ALA A O 1
ATOM 664 N N . GLN A 1 85 ? 14.382 7.430 -23.119 1.00 79.12 85 GLN A N 1
ATOM 665 C CA . GLN A 1 85 ? 12.925 7.495 -23.170 1.00 79.12 85 GLN A CA 1
ATOM 666 C C . GLN A 1 85 ? 12.245 6.232 -22.615 1.00 79.12 85 GLN A C 1
ATOM 668 O O . GLN A 1 85 ? 11.221 6.327 -21.939 1.00 79.12 85 GLN A O 1
ATOM 673 N N . GLN A 1 86 ? 12.819 5.048 -22.847 1.00 80.12 86 GLN A N 1
ATOM 674 C CA . GLN A 1 86 ? 12.289 3.795 -22.315 1.00 80.12 86 GLN A CA 1
ATOM 675 C C . GLN A 1 86 ? 12.503 3.694 -20.801 1.00 80.12 86 GLN A C 1
ATOM 677 O O . GLN A 1 86 ? 11.636 3.174 -20.099 1.00 80.12 86 GLN A O 1
ATOM 682 N N . GLN A 1 87 ? 13.620 4.219 -20.292 1.00 75.38 87 GLN A N 1
ATOM 683 C CA . GLN A 1 87 ? 13.863 4.296 -18.852 1.00 75.38 87 GLN A CA 1
ATOM 684 C C . GLN A 1 87 ? 12.865 5.245 -18.175 1.00 75.38 87 GLN A C 1
ATOM 686 O O . GLN A 1 87 ? 12.164 4.830 -17.257 1.00 75.38 87 GLN A O 1
ATOM 691 N N . ALA A 1 88 ? 12.686 6.455 -18.714 1.00 80.38 88 ALA A N 1
ATOM 692 C CA . ALA A 1 88 ? 11.720 7.420 -18.187 1.00 80.38 88 ALA A CA 1
ATOM 693 C C . ALA A 1 88 ? 10.276 6.875 -18.180 1.00 80.38 88 ALA A C 1
ATOM 695 O O . ALA A 1 88 ? 9.515 7.107 -17.240 1.00 80.38 88 ALA A O 1
ATOM 696 N N . ALA A 1 89 ? 9.892 6.108 -19.208 1.00 85.44 89 ALA A N 1
ATOM 697 C CA . ALA A 1 89 ? 8.585 5.456 -19.261 1.00 85.44 89 ALA A CA 1
ATOM 698 C C . ALA A 1 89 ? 8.404 4.397 -18.156 1.00 85.44 89 ALA A C 1
ATOM 700 O O . ALA A 1 89 ? 7.321 4.300 -17.576 1.00 85.44 89 ALA A O 1
ATOM 701 N N . ARG A 1 90 ? 9.453 3.623 -17.840 1.00 81.62 90 ARG A N 1
ATOM 702 C CA . ARG A 1 90 ? 9.432 2.635 -16.746 1.00 81.62 90 ARG A CA 1
ATOM 703 C C . ARG A 1 90 ? 9.333 3.305 -15.384 1.00 81.62 90 ARG A C 1
ATOM 705 O O . ARG A 1 90 ? 8.518 2.873 -14.571 1.00 81.62 90 ARG A O 1
ATOM 712 N N . ASP A 1 91 ? 10.101 4.366 -15.163 1.00 81.69 91 ASP A N 1
ATOM 713 C CA . ASP A 1 91 ? 10.089 5.103 -13.898 1.00 81.69 91 ASP A CA 1
ATOM 714 C C . ASP A 1 91 ? 8.704 5.726 -13.661 1.00 81.69 91 ASP A C 1
ATOM 716 O O . ASP A 1 91 ? 8.110 5.547 -12.595 1.00 81.69 91 ASP A O 1
ATOM 720 N N . LYS A 1 92 ? 8.106 6.325 -14.701 1.00 87.38 92 LYS A N 1
ATOM 721 C CA . LYS A 1 92 ? 6.720 6.813 -14.656 1.00 87.38 92 LYS A CA 1
ATOM 722 C C . LYS A 1 92 ? 5.725 5.695 -14.334 1.00 87.38 92 LYS A C 1
ATOM 724 O O . LYS A 1 92 ? 4.849 5.879 -13.492 1.00 87.38 92 LYS A O 1
ATOM 729 N N . ALA A 1 93 ? 5.843 4.535 -14.980 1.00 89.19 93 ALA A N 1
ATOM 730 C CA . ALA A 1 93 ? 4.961 3.401 -14.710 1.00 89.19 93 ALA A CA 1
ATOM 731 C C . ALA A 1 93 ? 5.092 2.899 -13.259 1.00 89.19 93 ALA A C 1
ATOM 733 O O . ALA A 1 93 ? 4.075 2.601 -12.631 1.00 89.19 93 ALA A O 1
ATOM 734 N N . ARG A 1 94 ? 6.313 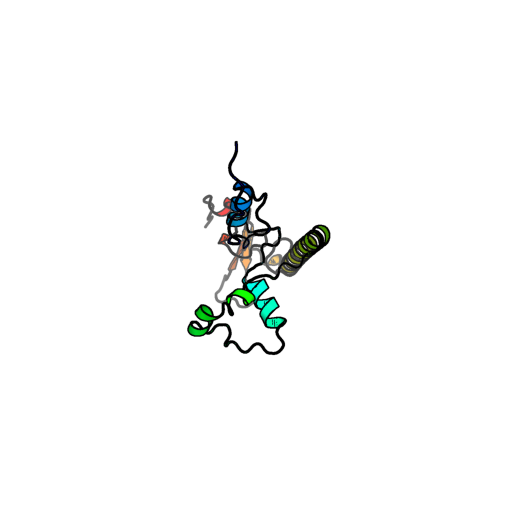2.865 -12.700 1.00 85.88 94 ARG A N 1
ATOM 735 C CA . ARG A 1 94 ? 6.569 2.509 -11.291 1.00 85.88 94 ARG A CA 1
ATOM 736 C C . ARG A 1 94 ? 5.891 3.495 -10.340 1.00 85.88 94 ARG A C 1
ATOM 738 O O . ARG A 1 94 ? 5.200 3.049 -9.429 1.00 85.88 94 ARG A O 1
ATOM 745 N N . GLN A 1 95 ? 6.030 4.799 -10.585 1.00 87.94 95 GLN A N 1
ATOM 746 C CA . GLN A 1 95 ? 5.409 5.852 -9.769 1.00 87.94 95 GLN A CA 1
ATOM 747 C C . GLN A 1 95 ? 3.876 5.783 -9.798 1.00 87.94 95 GLN A C 1
ATOM 749 O O . GLN A 1 95 ? 3.221 5.862 -8.760 1.00 87.94 95 GLN A O 1
ATOM 754 N N . VAL A 1 96 ? 3.287 5.578 -10.980 1.00 94.19 96 VAL A N 1
ATOM 755 C CA . VAL A 1 96 ? 1.832 5.414 -11.116 1.00 94.19 96 VAL A CA 1
ATOM 756 C C . VAL A 1 96 ? 1.362 4.149 -10.396 1.00 94.19 96 VAL A C 1
ATOM 758 O O . VAL A 1 96 ? 0.349 4.171 -9.701 1.00 94.19 96 VAL A O 1
ATOM 761 N N . ALA A 1 97 ? 2.101 3.042 -10.512 1.00 93.50 97 ALA A N 1
ATOM 762 C CA . ALA A 1 97 ? 1.761 1.800 -9.827 1.00 93.50 97 ALA A CA 1
ATOM 763 C C . ALA A 1 97 ? 1.834 1.936 -8.296 1.00 93.50 97 ALA A C 1
ATOM 765 O O . ALA A 1 97 ? 0.932 1.456 -7.606 1.00 93.50 97 ALA A O 1
ATOM 766 N N . SER A 1 98 ? 2.863 2.603 -7.758 1.00 89.75 98 SER A N 1
ATOM 767 C CA . SER A 1 98 ? 2.978 2.851 -6.316 1.00 89.75 98 SER A CA 1
ATOM 768 C C . SER A 1 98 ? 1.867 3.765 -5.808 1.00 89.75 98 SER A C 1
ATOM 770 O O . SER A 1 98 ? 1.249 3.451 -4.794 1.00 89.75 98 SER A O 1
ATOM 772 N N . PHE A 1 99 ? 1.554 4.832 -6.548 1.00 92.88 99 PHE A N 1
ATOM 773 C CA . PHE A 1 99 ? 0.463 5.745 -6.216 1.00 92.88 99 PHE A CA 1
ATOM 774 C C . PHE A 1 99 ? -0.891 5.027 -6.197 1.00 92.88 99 PHE A C 1
ATOM 776 O O . PHE A 1 99 ? -1.605 5.065 -5.199 1.00 92.88 99 PHE A O 1
ATOM 783 N N . ASN A 1 100 ? -1.201 4.264 -7.247 1.00 95.25 100 ASN A N 1
ATOM 784 C CA . ASN A 1 100 ? -2.438 3.487 -7.320 1.00 95.25 100 ASN A CA 1
ATOM 785 C C . ASN A 1 100 ? -2.541 2.453 -6.190 1.00 95.25 100 ASN A C 1
ATOM 787 O O . ASN A 1 100 ? -3.634 2.174 -5.699 1.00 95.25 100 ASN A O 1
ATOM 791 N N . ARG A 1 101 ? -1.418 1.846 -5.784 1.00 92.25 101 ARG A N 1
ATOM 792 C CA . ARG A 1 101 ? -1.383 0.920 -4.645 1.00 92.25 101 ARG A CA 1
ATOM 793 C C . ARG A 1 101 ? -1.705 1.643 -3.338 1.00 92.25 101 ARG A C 1
ATOM 795 O O . ARG A 1 101 ? -2.476 1.104 -2.548 1.00 92.25 101 ARG A O 1
ATOM 802 N N . GLN A 1 102 ? -1.132 2.825 -3.124 1.00 89.94 102 GLN A N 1
ATOM 803 C CA . GLN A 1 102 ? -1.388 3.635 -1.937 1.00 89.94 102 GLN A CA 1
ATOM 804 C C . GLN A 1 102 ? -2.853 4.078 -1.873 1.00 89.94 102 GLN A C 1
ATOM 806 O O . GLN A 1 102 ? -3.512 3.803 -0.877 1.00 89.94 102 GLN A O 1
ATOM 811 N N . GLN A 1 103 ? -3.399 4.636 -2.957 1.00 91.56 103 GLN A N 1
ATOM 812 C CA . GLN A 1 103 ? -4.806 5.051 -3.008 1.00 91.56 103 GLN A CA 1
ATOM 813 C C . GLN A 1 103 ? -5.762 3.898 -2.690 1.00 91.56 103 GLN A C 1
ATOM 815 O O . GLN A 1 103 ? -6.642 4.025 -1.846 1.00 91.56 103 GLN A O 1
ATOM 820 N N . LYS A 1 104 ? -5.538 2.719 -3.286 1.00 91.75 104 LYS A N 1
ATOM 821 C CA . LYS A 1 104 ? -6.346 1.527 -2.985 1.00 91.75 104 LYS A CA 1
ATOM 822 C C . LYS A 1 104 ? -6.278 1.123 -1.511 1.00 91.75 104 LYS A C 1
ATOM 824 O O . LYS A 1 104 ? -7.272 0.635 -0.976 1.00 91.75 104 LYS A O 1
ATOM 829 N N . ALA A 1 105 ? -5.119 1.271 -0.869 1.00 90.38 105 ALA A N 1
ATOM 830 C CA . ALA A 1 105 ? -4.957 0.968 0.550 1.00 90.38 105 ALA A CA 1
ATOM 831 C C . ALA A 1 105 ? -5.695 1.984 1.436 1.00 90.38 105 ALA A C 1
ATOM 833 O O . ALA A 1 105 ? -6.341 1.583 2.404 1.00 90.38 105 ALA A O 1
ATOM 834 N N . GLU A 1 106 ? -5.651 3.268 1.079 1.00 89.12 106 GLU A N 1
ATOM 835 C CA . GLU A 1 106 ? -6.373 4.347 1.763 1.00 89.12 106 GLU A CA 1
ATOM 836 C C . GLU A 1 106 ? -7.896 4.164 1.650 1.00 89.12 106 GLU A C 1
ATOM 838 O O . GLU A 1 106 ? -8.593 4.167 2.667 1.00 89.12 106 GLU A O 1
ATOM 843 N N . ASP A 1 107 ? -8.402 3.883 0.444 1.00 90.12 107 ASP A N 1
ATOM 844 C CA . ASP A 1 107 ? -9.829 3.656 0.170 1.00 90.12 107 ASP A CA 1
ATOM 845 C C . ASP A 1 107 ? -10.381 2.411 0.880 1.00 90.12 107 ASP A C 1
ATOM 847 O O . ASP A 1 107 ? -11.540 2.363 1.309 1.00 90.12 107 ASP A O 1
ATOM 851 N N . ALA A 1 108 ? -9.557 1.367 1.001 1.00 90.88 108 ALA A N 1
ATOM 852 C CA . ALA A 1 108 ? -9.926 0.128 1.675 1.00 90.88 108 ALA A CA 1
ATOM 853 C C . ALA A 1 108 ? -9.751 0.188 3.203 1.00 90.88 108 ALA A C 1
ATOM 855 O O . ALA A 1 108 ? -10.212 -0.724 3.895 1.00 90.88 108 ALA A O 1
ATOM 856 N N . CYS A 1 109 ? -9.095 1.221 3.741 1.00 90.94 109 CYS A N 1
ATOM 857 C CA . CYS A 1 109 ? -8.766 1.315 5.158 1.00 90.94 109 CYS A CA 1
ATOM 858 C C . CYS A 1 109 ? -10.018 1.538 6.019 1.00 90.94 109 CYS A C 1
ATOM 860 O O . CYS A 1 109 ? -10.860 2.378 5.712 1.00 90.94 109 CYS A O 1
ATOM 862 N N . ASN A 1 110 ? -10.117 0.841 7.152 1.00 89.81 110 ASN A N 1
ATOM 863 C CA . ASN A 1 110 ? -11.228 1.002 8.100 1.00 89.81 110 ASN A CA 1
ATOM 864 C C . ASN A 1 110 ? -10.989 2.105 9.147 1.00 89.81 110 ASN A C 1
ATOM 866 O O . ASN A 1 110 ? -11.880 2.374 9.950 1.00 89.81 110 ASN A O 1
ATOM 870 N N . HIS A 1 111 ? -9.805 2.725 9.153 1.00 89.31 111 HIS A N 1
ATOM 871 C CA . HIS A 1 111 ? -9.394 3.713 10.157 1.00 89.31 111 HIS A CA 1
ATOM 872 C C . HIS A 1 111 ? -9.242 5.129 9.590 1.00 89.31 111 HIS A C 1
ATOM 874 O O . HIS A 1 111 ? -9.370 6.094 10.335 1.00 89.31 111 HIS A O 1
ATOM 880 N N . CYS A 1 112 ? -9.014 5.295 8.288 1.00 90.12 112 CYS A N 1
ATOM 881 C CA . CYS A 1 112 ? -8.904 6.631 7.701 1.00 90.12 112 CYS A CA 1
ATOM 882 C C . CYS A 1 112 ? -10.201 7.424 7.882 1.00 90.12 112 CYS A C 1
ATOM 884 O O . CYS A 1 112 ? -11.303 6.894 7.702 1.00 90.12 112 CYS A O 1
ATOM 886 N N . PHE A 1 113 ? -10.084 8.711 8.212 1.00 87.81 113 PHE A N 1
ATOM 887 C CA . PHE A 1 113 ? -11.258 9.526 8.516 1.00 87.81 113 PHE A CA 1
ATOM 888 C C . PHE A 1 113 ? -12.170 9.739 7.291 1.00 87.81 113 PHE A C 1
ATOM 890 O O . PHE A 1 113 ? -13.402 9.755 7.436 1.00 87.81 113 PHE A O 1
ATOM 897 N N . SER A 1 114 ? -11.559 9.835 6.103 1.00 86.00 114 SER A N 1
ATOM 898 C CA . SER A 1 114 ? -12.193 9.976 4.784 1.00 86.00 114 SER A CA 1
ATOM 899 C C . SER A 1 114 ? -12.839 8.689 4.264 1.00 86.00 114 SER A C 1
ATOM 901 O O . SER A 1 114 ? -13.777 8.761 3.471 1.00 86.00 114 SER A O 1
ATOM 903 N N . SER A 1 115 ? -12.400 7.518 4.735 1.00 88.12 115 SER A N 1
ATOM 904 C CA . SER A 1 115 ? -12.887 6.233 4.230 1.00 88.12 115 SER A CA 1
ATOM 905 C C . SER A 1 115 ? -14.370 6.016 4.525 1.00 88.12 115 SER A C 1
ATOM 907 O O . SER A 1 115 ? -14.860 6.249 5.634 1.00 88.12 115 SER A O 1
ATOM 909 N N . SER A 1 116 ? -15.090 5.497 3.528 1.00 86.69 116 SER A N 1
ATOM 910 C CA . SER A 1 116 ? -16.494 5.100 3.669 1.00 86.69 116 SER A CA 1
ATOM 911 C C . SER A 1 116 ? -16.681 3.814 4.480 1.00 86.69 116 SER A C 1
ATOM 913 O O . SER A 1 116 ? -17.792 3.549 4.935 1.00 86.69 116 SER A O 1
ATOM 915 N N . ARG A 1 117 ? -15.634 2.996 4.644 1.00 87.81 117 ARG A N 1
ATOM 916 C CA . ARG A 1 117 ? -15.710 1.721 5.379 1.00 87.81 117 ARG A CA 1
ATOM 917 C C . ARG A 1 117 ? -15.618 1.906 6.890 1.00 87.81 117 ARG A C 1
ATOM 919 O O . ARG A 1 117 ? -15.958 0.998 7.646 1.00 87.81 117 ARG A O 1
ATOM 926 N N . ARG A 1 118 ? -15.161 3.079 7.337 1.00 88.81 118 ARG A N 1
ATOM 927 C CA . ARG A 1 118 ? -15.024 3.389 8.756 1.00 88.81 118 ARG A CA 1
ATOM 928 C C . ARG A 1 118 ? -16.404 3.560 9.416 1.00 88.81 118 ARG A C 1
ATOM 930 O O . ARG A 1 118 ? -17.202 4.388 8.973 1.00 88.81 118 ARG A O 1
ATOM 937 N N . PRO A 1 119 ? -16.675 2.864 10.530 1.00 89.31 119 PRO A N 1
ATOM 938 C CA . PRO A 1 119 ? -17.889 3.058 11.322 1.00 89.31 119 PRO A CA 1
ATOM 939 C C . PRO A 1 119 ? -17.848 4.394 12.085 1.00 89.31 119 PRO A C 1
ATOM 941 O O . PRO A 1 119 ? -17.288 4.494 13.174 1.00 89.31 119 PRO A O 1
ATOM 944 N N . ARG A 1 120 ? -18.462 5.439 11.512 1.00 89.38 120 ARG A N 1
ATOM 945 C CA . ARG A 1 120 ? -18.434 6.817 12.054 1.00 89.38 120 ARG A CA 1
ATOM 946 C C . ARG A 1 120 ? -19.076 6.959 13.440 1.00 89.38 120 ARG A C 1
ATOM 948 O O . ARG A 1 120 ? -18.629 7.778 14.229 1.00 89.38 120 ARG A O 1
ATOM 955 N N . HIS A 1 121 ? -20.088 6.148 13.744 1.00 91.25 121 HIS A N 1
ATOM 956 C CA . HIS A 1 121 ? -20.829 6.201 15.011 1.00 91.25 121 HIS A CA 1
ATOM 957 C C . HIS A 1 121 ? -20.019 5.725 16.229 1.00 91.25 121 HIS A C 1
ATOM 959 O O . HIS A 1 121 ? -20.470 5.892 17.354 1.00 91.25 121 HIS A O 1
ATOM 965 N N . MET A 1 122 ? -18.845 5.118 16.026 1.00 91.12 122 MET A N 1
ATOM 966 C CA . MET A 1 122 ? -17.983 4.662 17.123 1.00 91.12 122 MET A CA 1
ATOM 967 C C . MET A 1 122 ? -16.932 5.686 17.552 1.00 91.12 122 MET A C 1
ATOM 969 O O . MET A 1 122 ? -16.157 5.414 18.469 1.00 91.12 122 MET A O 1
ATOM 973 N N . THR A 1 123 ? -16.861 6.836 16.883 1.00 92.88 123 THR A N 1
ATOM 974 C CA . THR A 1 123 ? -15.972 7.924 17.285 1.00 92.88 123 THR A CA 1
ATOM 975 C C . THR A 1 123 ? -16.527 8.603 18.535 1.00 92.88 123 THR A C 1
ATOM 977 O O . THR A 1 123 ? -17.665 9.060 18.531 1.00 92.88 123 THR A O 1
ATOM 980 N N . ILE A 1 124 ? -15.713 8.666 19.591 1.00 93.62 124 ILE A N 1
ATOM 981 C CA . ILE A 1 124 ? -16.069 9.286 20.877 1.00 93.62 124 ILE A CA 1
ATOM 982 C C . ILE A 1 124 ? -15.563 10.729 20.931 1.00 93.62 124 ILE A C 1
ATOM 984 O O . ILE A 1 124 ? -16.281 11.625 21.362 1.00 93.62 124 ILE A O 1
ATOM 988 N N . ALA A 1 125 ? -14.327 10.954 20.482 1.00 93.69 125 ALA A N 1
ATOM 989 C CA . ALA A 1 125 ? -13.682 12.261 20.502 1.00 93.69 125 ALA A CA 1
ATOM 990 C C . ALA A 1 125 ? -12.842 12.466 19.238 1.00 93.69 125 ALA A C 1
ATOM 992 O O . ALA A 1 125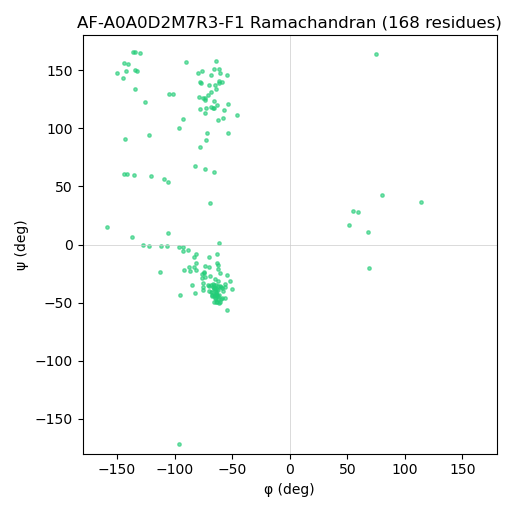 ? -12.306 11.510 18.672 1.00 93.69 125 ALA A O 1
ATOM 993 N N . ILE A 1 126 ? -12.729 13.719 18.801 1.00 92.81 126 ILE A N 1
ATOM 994 C CA . ILE A 1 126 ? -11.965 14.129 17.620 1.00 92.81 126 ILE A CA 1
ATOM 995 C C . ILE A 1 126 ? -10.992 15.225 18.060 1.00 92.81 126 ILE A C 1
ATOM 997 O O . ILE A 1 126 ? -11.412 16.233 18.621 1.00 92.81 126 ILE A O 1
ATOM 1001 N N . GLY A 1 127 ? -9.702 15.000 17.827 1.00 89.19 127 GLY A N 1
ATOM 1002 C CA . GLY A 1 127 ? -8.637 15.987 17.968 1.00 89.19 127 GLY A CA 1
ATOM 1003 C C . GLY A 1 127 ? -8.292 16.640 16.627 1.00 89.19 127 GLY A C 1
ATOM 1004 O O . GLY A 1 127 ? -8.962 16.424 15.620 1.00 89.19 127 GLY A O 1
ATOM 1005 N N . GLN A 1 128 ? -7.220 17.436 16.597 1.00 86.31 128 GLN A N 1
ATOM 1006 C CA . GLN A 1 128 ? -6.795 18.140 15.377 1.00 86.31 128 GLN A CA 1
ATOM 1007 C C . GLN A 1 128 ? -6.286 17.184 14.290 1.00 86.31 128 GLN A C 1
ATOM 1009 O O . GLN A 1 128 ? -6.602 17.347 13.115 1.00 86.31 128 GLN A O 1
ATOM 1014 N N . SER A 1 129 ? -5.520 16.171 14.689 1.00 87.31 129 SER A N 1
ATOM 1015 C CA . SER A 1 129 ? -4.883 15.201 13.791 1.00 87.31 129 SER A CA 1
ATOM 1016 C C . SER A 1 129 ? -5.177 13.745 14.172 1.00 87.31 129 SER A C 1
ATOM 1018 O O . SER A 1 129 ? -4.731 12.817 13.494 1.00 87.31 129 SER A O 1
ATOM 1020 N N . THR A 1 130 ? -5.945 13.531 15.241 1.00 90.31 130 THR A N 1
ATOM 1021 C CA . THR A 1 130 ? -6.278 12.223 15.817 1.00 90.31 130 THR A CA 1
ATOM 1022 C C . THR A 1 130 ? -7.748 12.114 16.149 1.00 90.31 130 THR A C 1
ATOM 1024 O O . THR A 1 130 ? -8.469 13.104 16.228 1.00 90.31 130 THR A O 1
ATOM 1027 N N . TYR A 1 131 ? -8.202 10.894 16.392 1.00 92.19 131 TYR A N 1
ATOM 1028 C CA . TYR A 1 131 ? -9.501 10.646 16.990 1.00 92.19 131 TYR A CA 1
ATOM 1029 C C . TYR A 1 131 ? -9.440 9.433 17.921 1.00 92.19 131 TYR A C 1
ATOM 1031 O O . TYR A 1 131 ? -8.590 8.551 17.776 1.00 92.19 131 TYR A O 1
ATOM 1039 N N . LEU A 1 132 ? -10.374 9.396 18.867 1.00 93.38 132 LEU A N 1
ATOM 1040 C CA . LEU A 1 132 ? -10.610 8.277 19.771 1.00 93.38 132 LEU A CA 1
ATOM 1041 C C . LEU A 1 132 ? -11.871 7.538 19.320 1.00 93.38 132 LEU A C 1
ATOM 1043 O O . LEU A 1 132 ? -12.921 8.157 19.113 1.00 93.38 132 LEU A O 1
ATOM 1047 N N . ALA A 1 133 ? -11.792 6.218 19.176 1.00 92.81 1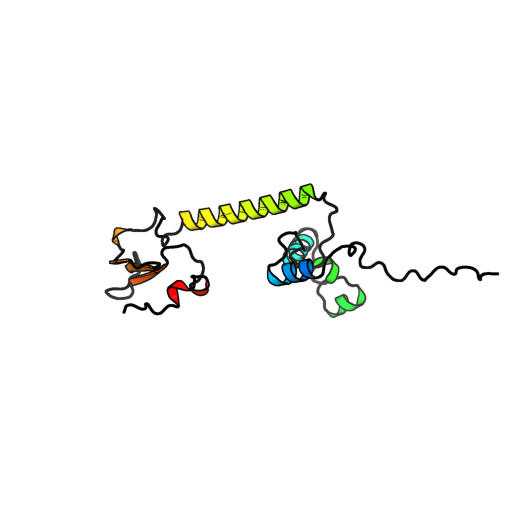33 ALA A N 1
ATOM 1048 C CA . ALA A 1 133 ? -12.936 5.397 18.791 1.00 92.81 133 ALA A CA 1
ATOM 1049 C C . ALA A 1 133 ? -12.986 4.061 19.535 1.00 92.81 133 ALA A C 1
ATOM 1051 O O . ALA A 1 133 ? -11.969 3.527 19.975 1.00 92.81 133 ALA A O 1
ATOM 1052 N N . LEU A 1 134 ? -14.190 3.501 19.649 1.00 92.19 134 LEU A N 1
ATOM 1053 C CA . LEU A 1 134 ? -14.396 2.158 20.188 1.00 92.19 134 LEU A CA 1
ATOM 1054 C C . LEU A 1 134 ? -14.018 1.081 19.170 1.00 92.19 134 LEU A C 1
ATOM 1056 O O . LEU A 1 134 ? -14.169 1.248 17.956 1.00 92.19 134 LEU A O 1
ATOM 1060 N N . VAL A 1 135 ? -13.553 -0.059 19.681 1.00 90.88 135 VAL A N 1
ATOM 1061 C CA . VAL A 1 135 ? -13.239 -1.227 18.854 1.00 90.88 135 VAL A CA 1
ATOM 1062 C C . VAL A 1 135 ? -14.548 -1.894 18.380 1.00 90.88 135 VAL A C 1
ATOM 1064 O O . VAL A 1 135 ? -15.367 -2.262 19.225 1.00 90.88 135 VAL A O 1
ATOM 1067 N N . PRO A 1 136 ? -14.752 -2.120 17.061 1.00 85.81 136 PRO A N 1
ATOM 1068 C CA . PRO A 1 136 ? -16.004 -2.685 16.534 1.00 85.81 136 PRO A CA 1
ATOM 1069 C C . PRO A 1 136 ? -16.261 -4.127 16.971 1.00 85.81 136 PRO A C 1
ATOM 1071 O O . PRO A 1 136 ? -17.404 -4.532 17.160 1.00 85.81 136 PRO A O 1
ATOM 1074 N N . LYS A 1 137 ? -15.200 -4.936 17.053 1.00 85.81 137 LYS A N 1
ATOM 1075 C CA . LYS A 1 137 ? -15.248 -6.372 17.356 1.00 85.81 137 LYS A CA 1
ATOM 1076 C C . LYS A 1 137 ? -14.021 -6.750 18.181 1.00 85.81 137 LYS A C 1
ATOM 1078 O O . LYS A 1 137 ? -12.942 -6.240 17.910 1.00 85.81 137 LYS A O 1
ATOM 1083 N N . GLY A 1 138 ? -14.168 -7.663 19.14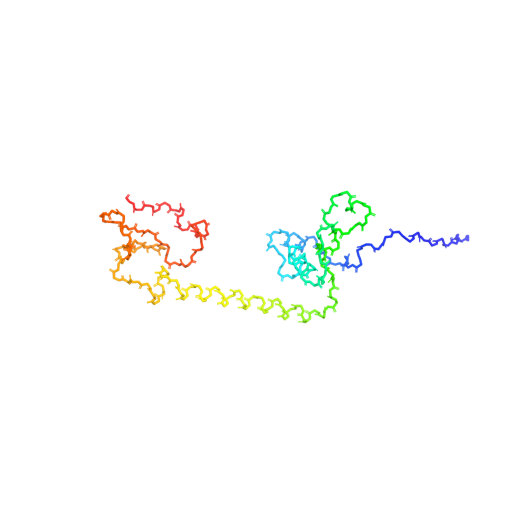2 1.00 85.75 138 GLY A N 1
ATOM 1084 C CA . GLY A 1 138 ? -13.045 -8.113 19.980 1.00 85.75 138 GLY A CA 1
ATOM 1085 C C . GLY A 1 138 ? -12.710 -7.153 21.126 1.00 85.75 138 GLY A C 1
ATOM 1086 O O . GLY A 1 138 ? -11.546 -6.855 21.380 1.00 85.75 138 GLY A O 1
ATOM 1087 N N . ARG A 1 139 ? -13.734 -6.631 21.813 1.00 86.38 139 ARG A N 1
ATOM 1088 C CA . ARG A 1 139 ? -13.544 -5.840 23.038 1.00 86.38 139 ARG A CA 1
ATOM 1089 C C . ARG A 1 139 ? -12.915 -6.740 24.108 1.00 86.38 139 ARG A C 1
ATOM 1091 O O . ARG A 1 139 ? -13.503 -7.758 24.452 1.00 86.38 139 ARG A O 1
ATOM 1098 N N . LEU A 1 140 ? -11.726 -6.373 24.590 1.00 89.56 140 LEU A N 1
ATOM 1099 C CA . LEU A 1 140 ? -10.987 -7.131 25.604 1.00 89.56 140 LEU A CA 1
ATOM 1100 C C . LEU A 1 140 ? -11.448 -6.767 27.022 1.00 89.56 140 LEU A C 1
ATOM 1102 O O . LEU A 1 140 ? -11.508 -7.623 27.896 1.00 89.56 140 LEU A O 1
ATOM 1106 N N . SER A 1 141 ? -11.811 -5.500 27.223 1.00 90.44 141 SER A N 1
ATOM 1107 C CA . SER A 1 141 ? -12.343 -4.952 28.468 1.00 90.44 141 SER A CA 1
ATOM 1108 C C . SER A 1 141 ? -13.542 -4.041 28.196 1.00 90.44 141 SER A C 1
ATOM 1110 O O . SER A 1 141 ? -13.801 -3.610 27.060 1.00 90.44 141 SER A O 1
ATOM 1112 N N . GLU A 1 142 ? -14.283 -3.721 29.253 1.00 88.69 142 GLU A N 1
ATOM 1113 C CA . GLU A 1 142 ? -15.259 -2.640 29.206 1.00 88.69 142 GLU A CA 1
ATOM 1114 C C . GLU A 1 142 ? -14.558 -1.318 28.842 1.00 88.69 142 GLU A C 1
ATOM 1116 O O . GLU A 1 142 ? -13.417 -1.078 29.230 1.00 88.69 142 GLU A O 1
ATOM 1121 N N . GLY A 1 143 ? -15.196 -0.496 28.004 1.00 87.94 143 GLY A N 1
ATOM 1122 C CA . GLY A 1 143 ? -14.593 0.753 27.518 1.00 87.94 143 GLY A CA 1
ATOM 1123 C C . GLY A 1 143 ? -13.388 0.627 26.566 1.00 87.94 143 GLY A C 1
ATOM 1124 O O . GLY A 1 143 ? -12.761 1.644 26.283 1.00 87.94 143 GLY A O 1
ATOM 1125 N N . HIS A 1 144 ? -13.052 -0.563 26.041 1.00 92.94 144 HIS A N 1
ATOM 1126 C CA . HIS A 1 144 ? -11.908 -0.721 25.126 1.00 92.94 144 HIS A CA 1
ATOM 1127 C C . HIS A 1 144 ? -12.013 0.188 23.882 1.00 92.94 144 HIS A C 1
ATOM 1129 O O . HIS A 1 144 ? -12.904 0.030 23.037 1.00 92.94 144 HIS A O 1
ATOM 1135 N N . CYS A 1 145 ? -11.068 1.120 23.772 1.00 92.19 145 CYS A N 1
ATOM 1136 C CA . CYS A 1 145 ? -10.955 2.115 22.713 1.00 92.19 145 CYS A CA 1
ATOM 1137 C C . CYS A 1 145 ? -9.539 2.141 22.123 1.00 92.19 145 CYS A C 1
ATOM 1139 O O . CYS A 1 145 ? -8.598 1.595 22.697 1.00 92.19 145 CYS A O 1
ATOM 1141 N N . TYR A 1 146 ? -9.401 2.775 20.962 1.00 91.38 146 TYR A N 1
ATOM 1142 C CA . TYR A 1 146 ? -8.122 3.020 20.308 1.00 91.38 146 TYR A CA 1
ATOM 1143 C C . TYR A 1 146 ? -8.020 4.476 19.852 1.00 91.38 146 TYR A C 1
ATOM 1145 O O . TYR A 1 146 ? -9.023 5.108 19.506 1.00 91.38 146 TYR A O 1
ATOM 1153 N N . ILE A 1 147 ? -6.789 4.986 19.838 1.00 92.44 147 ILE A N 1
ATOM 1154 C CA . ILE A 1 147 ? -6.437 6.291 19.277 1.00 92.44 147 ILE A CA 1
ATOM 1155 C C . ILE A 1 147 ? -5.807 6.046 17.910 1.00 92.44 147 ILE A C 1
ATOM 1157 O O . ILE A 1 147 ? -4.893 5.229 17.786 1.00 92.44 147 ILE A O 1
ATOM 1161 N N . ALA A 1 148 ? -6.293 6.742 16.888 1.00 89.94 148 ALA A N 1
ATOM 1162 C CA . ALA A 1 148 ? -5.749 6.658 15.539 1.00 89.94 148 ALA A CA 1
ATOM 1163 C C . ALA A 1 148 ? -5.572 8.054 14.924 1.00 89.94 148 ALA A C 1
ATOM 1165 O O . ALA A 1 148 ? -6.336 8.970 15.248 1.00 89.94 148 ALA A O 1
ATOM 1166 N N . PRO A 1 149 ? -4.581 8.237 14.033 1.00 91.75 149 PRO A N 1
ATOM 1167 C CA . PRO A 1 149 ? -4.470 9.452 13.241 1.00 91.75 149 PRO A CA 1
ATOM 1168 C C . PRO A 1 149 ? -5.654 9.583 12.273 1.00 91.75 149 PRO A C 1
ATOM 1170 O O . PRO A 1 149 ? -6.232 8.591 11.823 1.00 91.75 149 PRO A O 1
ATOM 1173 N N . ALA A 1 150 ? -6.022 10.822 11.948 1.00 88.62 150 ALA A N 1
ATOM 1174 C CA . ALA A 1 150 ? -7.071 11.109 10.973 1.00 88.62 150 ALA A CA 1
ATOM 1175 C C . ALA A 1 150 ? -6.647 10.722 9.541 1.00 88.62 150 ALA A C 1
ATOM 1177 O O . ALA A 1 150 ? -7.476 10.251 8.752 1.00 88.62 150 ALA A O 1
ATOM 1178 N N . GLU A 1 151 ? -5.358 10.886 9.235 1.00 88.81 151 GLU A N 1
ATOM 1179 C CA . GLU A 1 151 ? -4.733 10.534 7.958 1.00 88.81 151 GLU A CA 1
ATOM 1180 C C . GLU A 1 151 ? -4.192 9.097 7.948 1.00 88.81 151 GLU A C 1
ATOM 1182 O O . GLU A 1 151 ? -3.921 8.502 8.993 1.00 88.81 151 GLU A O 1
ATOM 1187 N N . HIS A 1 152 ? -4.037 8.521 6.751 1.00 89.12 152 HIS A N 1
ATOM 1188 C CA . HIS A 1 152 ? -3.444 7.196 6.602 1.00 89.12 152 HIS A CA 1
ATOM 1189 C C . HIS A 1 152 ? -1.941 7.253 6.862 1.00 89.12 152 HIS A C 1
ATOM 1191 O O . HIS A 1 152 ? -1.197 7.881 6.114 1.00 89.12 152 HIS A O 1
ATOM 1197 N N . VAL A 1 153 ? -1.484 6.543 7.888 1.00 89.06 153 VAL A N 1
ATOM 1198 C CA . VAL A 1 153 ? -0.061 6.438 8.202 1.00 89.06 153 VAL A CA 1
ATOM 1199 C C . VAL A 1 153 ? 0.272 4.977 8.483 1.00 89.06 153 VAL A C 1
ATOM 1201 O O . VAL A 1 153 ? -0.459 4.305 9.209 1.00 89.06 153 VAL A O 1
ATOM 1204 N N . ALA A 1 154 ? 1.366 4.464 7.910 1.00 86.12 154 ALA A N 1
ATOM 1205 C CA . ALA A 1 154 ? 1.746 3.059 8.086 1.00 86.12 154 ALA A CA 1
ATOM 1206 C C . ALA A 1 154 ? 2.336 2.780 9.479 1.00 86.12 154 ALA A C 1
ATOM 1208 O O . ALA A 1 154 ? 2.295 1.651 9.964 1.00 86.12 154 ALA A O 1
ATOM 1209 N N . SER A 1 155 ? 2.898 3.803 10.126 1.00 85.56 155 SER A N 1
ATOM 1210 C CA 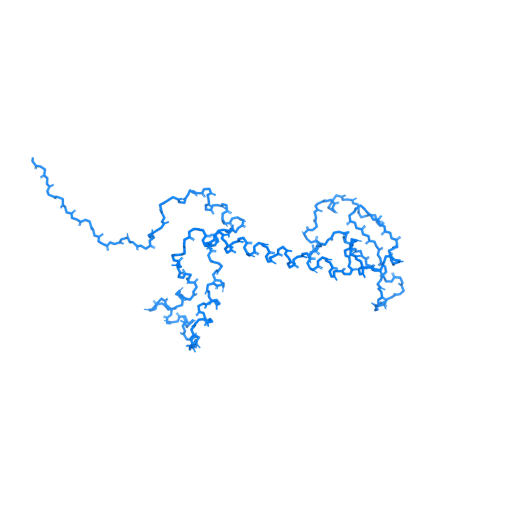. SER A 1 155 ? 3.468 3.712 11.467 1.00 85.56 155 SER A CA 1
ATOM 1211 C C . SER A 1 155 ? 3.362 5.042 12.201 1.00 85.56 155 SER A C 1
ATOM 1213 O O . SER A 1 155 ? 3.547 6.096 11.600 1.00 85.56 155 SER A O 1
ATOM 1215 N N . MET A 1 156 ? 3.195 4.998 13.524 1.00 82.31 156 MET A N 1
ATOM 1216 C CA . MET A 1 156 ? 3.189 6.199 14.367 1.00 82.31 156 MET A CA 1
ATOM 1217 C C . MET A 1 156 ? 4.453 7.064 14.194 1.00 82.31 156 MET A C 1
ATOM 1219 O O . MET A 1 156 ? 4.400 8.274 14.355 1.00 82.31 156 MET A O 1
ATOM 1223 N N . ARG A 1 157 ? 5.587 6.474 13.789 1.00 84.62 157 ARG A N 1
ATOM 1224 C CA . ARG A 1 157 ? 6.848 7.203 13.545 1.00 84.62 15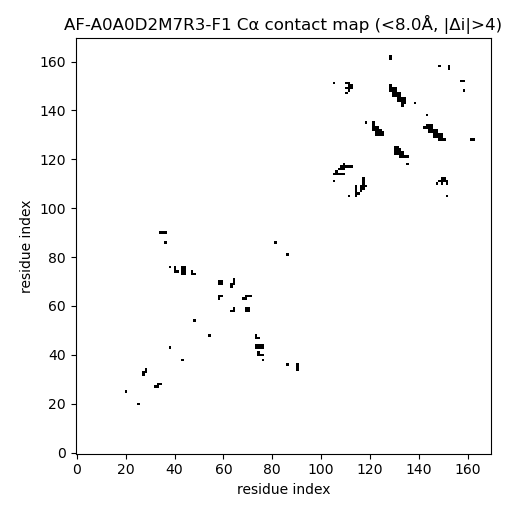7 ARG A CA 1
ATOM 1225 C C . ARG A 1 157 ? 6.829 8.113 12.316 1.00 84.62 157 ARG A C 1
ATOM 1227 O O . ARG A 1 157 ? 7.712 8.947 12.174 1.00 84.62 157 ARG A O 1
ATOM 1234 N N . GLN A 1 158 ? 5.901 7.890 11.390 1.00 83.56 158 GLN A N 1
ATOM 1235 C CA . GLN A 1 158 ? 5.775 8.682 10.161 1.00 83.56 158 GLN A CA 1
ATOM 1236 C C . GLN A 1 158 ? 4.803 9.851 10.326 1.00 83.56 158 GLN A C 1
ATOM 1238 O O . GLN A 1 158 ? 4.639 10.656 9.413 1.00 83.56 158 GLN A O 1
ATOM 1243 N N . VAL A 1 159 ? 4.138 9.920 11.475 1.00 81.44 159 VAL A N 1
ATOM 1244 C CA . VAL A 1 159 ? 3.227 10.998 11.807 1.00 81.44 159 VAL A CA 1
ATOM 1245 C C . VAL A 1 159 ? 4.041 12.283 11.995 1.00 81.44 159 VAL A C 1
ATOM 1247 O O . VAL A 1 159 ? 5.072 12.279 12.662 1.00 81.44 159 VAL A O 1
ATOM 1250 N N . GLY A 1 160 ? 3.610 13.378 11.364 1.00 75.44 160 GLY A N 1
ATOM 1251 C CA . GLY A 1 160 ? 4.329 14.652 11.414 1.00 75.44 160 GLY A CA 1
ATOM 1252 C C . GLY A 1 160 ? 4.390 15.260 12.821 1.00 75.44 160 GLY A C 1
ATOM 1253 O O . GLY A 1 160 ? 3.526 15.012 13.661 1.00 75.44 160 GLY A O 1
ATOM 1254 N N . GLY A 1 161 ? 5.377 16.131 13.052 1.00 64.06 161 GLY A N 1
ATOM 1255 C CA . GLY A 1 161 ? 5.706 16.702 14.369 1.00 64.06 161 GLY A CA 1
ATOM 1256 C C . GLY A 1 161 ? 4.623 17.548 15.060 1.00 64.06 161 GLY A C 1
ATOM 1257 O O . GLY A 1 161 ? 4.849 18.009 16.171 1.00 64.06 161 GLY A O 1
ATOM 1258 N N . GLN A 1 162 ? 3.434 17.720 14.469 1.00 59.75 162 GLN A N 1
ATOM 1259 C CA . GLN A 1 162 ? 2.270 18.280 15.179 1.00 59.75 162 GLN A CA 1
ATOM 1260 C C .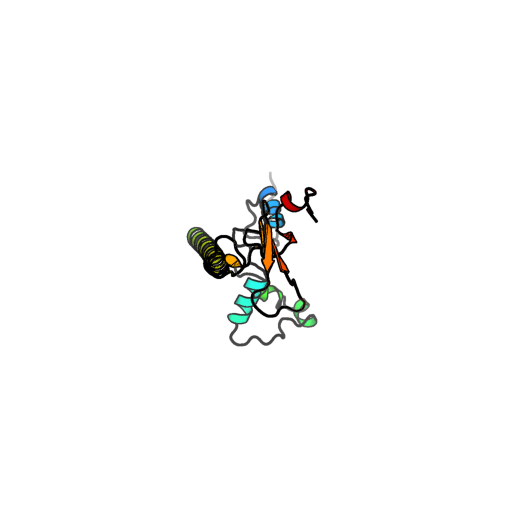 GLN A 1 162 ? 1.808 17.390 16.350 1.00 59.75 162 GLN A C 1
ATOM 1262 O O . GLN A 1 162 ? 1.075 17.851 17.217 1.00 59.75 162 GLN A O 1
ATOM 1267 N N . PHE A 1 163 ? 2.245 16.128 16.394 1.00 54.84 163 PHE A N 1
ATOM 1268 C CA . PHE A 1 163 ? 2.009 15.214 17.513 1.00 54.84 163 PHE A CA 1
ATOM 1269 C C . PHE A 1 163 ? 3.060 15.321 18.626 1.00 54.84 163 PHE A C 1
ATOM 1271 O O . PHE A 1 163 ? 2.765 14.971 19.766 1.00 54.84 163 PHE A O 1
ATOM 1278 N N . ASP A 1 164 ? 4.259 15.822 18.313 1.00 48.81 164 ASP A N 1
ATOM 1279 C CA . ASP A 1 164 ? 5.369 15.938 19.268 1.00 48.81 164 ASP A CA 1
ATOM 1280 C C . ASP A 1 164 ? 5.262 17.214 20.122 1.00 48.81 164 ASP A C 1
ATOM 1282 O O . ASP A 1 164 ? 5.827 17.303 21.213 1.00 48.81 164 ASP A O 1
ATOM 1286 N N . SER A 1 165 ? 4.489 18.203 19.666 1.00 42.62 165 SER A N 1
ATOM 1287 C CA . SER A 1 165 ? 4.200 19.440 20.393 1.00 42.62 165 SER A CA 1
ATOM 1288 C C . SER A 1 165 ? 3.073 19.260 21.419 1.00 42.62 165 SER A C 1
ATOM 1290 O O . SER A 1 165 ? 1.992 19.820 21.277 1.00 42.62 165 SER A O 1
ATOM 1292 N N . GLY A 1 166 ? 3.329 18.473 22.466 1.00 43.06 166 GLY A N 1
ATOM 1293 C CA . GLY A 1 166 ? 2.777 18.711 23.809 1.00 43.06 166 GLY A CA 1
ATOM 1294 C C . GLY A 1 166 ? 1.254 18.733 24.003 1.00 43.06 166 GLY A C 1
ATOM 1295 O O . GLY A 1 166 ? 0.796 19.385 24.936 1.00 43.06 166 GLY A O 1
ATOM 1296 N N . ALA A 1 167 ? 0.466 18.027 23.192 1.00 40.12 167 ALA A N 1
ATOM 1297 C CA . ALA A 1 167 ? -0.976 17.880 23.409 1.00 40.12 167 ALA A CA 1
ATOM 1298 C C . ALA A 1 167 ? -1.369 16.406 23.578 1.00 40.12 167 ALA A C 1
ATOM 1300 O O . ALA A 1 167 ? -2.202 15.867 22.851 1.00 40.12 167 ALA A O 1
ATOM 1301 N N . VAL A 1 168 ? -0.781 15.748 24.578 1.00 35.16 168 VAL A N 1
ATOM 1302 C CA . VAL A 1 168 ? -1.456 14.619 25.224 1.00 35.16 168 VAL A CA 1
ATOM 1303 C C . VAL A 1 168 ? -2.490 15.241 26.157 1.00 35.16 168 VAL A C 1
ATOM 1305 O O . VAL A 1 168 ? -2.218 15.483 27.326 1.00 35.16 168 VAL A O 1
ATOM 1308 N N . CYS A 1 169 ? -3.663 15.581 25.625 1.00 30.95 169 CYS A N 1
ATOM 1309 C CA . CYS A 1 169 ? -4.836 15.739 26.473 1.00 30.95 169 CYS A CA 1
ATOM 1310 C C . CYS A 1 169 ? -5.272 14.336 26.908 1.00 30.95 169 CYS A C 1
ATOM 1312 O O . CYS A 1 169 ? -6.046 13.677 26.213 1.00 30.95 169 CYS A O 1
ATOM 1314 N N . VAL A 1 170 ? -4.722 13.896 28.038 1.00 35.81 170 VAL A N 1
ATOM 1315 C CA . VAL A 1 170 ? -5.407 13.037 29.008 1.00 35.81 170 VAL A CA 1
ATOM 1316 C C . VAL A 1 170 ? -5.398 13.789 30.326 1.00 35.81 170 VAL A C 1
ATOM 1318 O O . VAL A 1 170 ? -4.301 14.250 30.710 1.00 35.81 170 VAL A O 1
#

Solvent-accessible surface area (backbone atoms only — not comparable to full-atom values): 10894 Å² total; per-residue (Å²): 134,85,84,84,84,78,84,79,80,97,77,86,81,90,63,94,78,77,85,84,78,52,71,69,59,54,52,47,31,74,74,73,49,54,89,76,70,67,64,53,43,68,59,24,26,53,49,46,52,71,70,41,94,76,72,75,68,69,50,70,35,74,81,54,29,79,80,60,54,53,37,55,65,34,45,44,62,79,80,71,90,62,56,72,67,56,52,54,52,50,47,50,51,50,52,53,51,52,49,55,52,50,52,53,51,48,59,70,25,60,67,25,66,87,22,83,67,27,71,70,88,40,54,78,47,77,58,97,60,34,33,35,29,53,57,94,71,83,66,87,52,88,88,44,61,48,79,46,50,41,61,84,69,99,44,83,86,74,57,64,70,82,71,73,67,81,70,80,86,122

Sequence (170 aa):
MWPRHEPAPRGLRLFGGVQSRLRATLVKRAKYGDDAGADDMDAAFARNVAARKRYKGNELDPDAEYDHDGGLELFEAKKRRGDAQQQAARDKARQVASFNRQQKAEDACNHCFSSSRRPRHMTIAIGQSTYLALVPKGRLSEGHCYIAPAEHVASMRQVGGQFDSGAVCV

InterPro domains:
  IPR006768 Cwf19-like, C-terminal domain-1 [PF04677] (100-159)
  IPR040194 Cwf19-like protein [PTHR12072] (22-159)

pLDDT: mean 73.13, std 17.97, range [30.95, 95.25]

Foldseek 3Di:
DDDDDDDDDPPDDPCPDPDDDDPVNVVCCVVVNDLQCPDPLVNLLVVLCVPDPDDDCCLVVPVVCVVPVSVVNSSDRPPDPDDPVVSVVVSVVVVVVVVVVVVVCQQPDCQALPHPNDPPVQWDADDPFKTKGADPDDQPDPPHIDIDGNHDDPDPVPDDCVVVPDPPPD